Protein AF-A0A9D8UHP4-F1 (afdb_monomer_lite)

pLDDT: mean 78.7, std 11.27, range [44.28, 90.88]

Structure (mmCIF, N/CA/C/O backbone):
data_AF-A0A9D8UHP4-F1
#
_entry.id   AF-A0A9D8UHP4-F1
#
loop_
_atom_site.group_PDB
_atom_site.id
_atom_site.type_symbol
_atom_site.label_atom_id
_atom_site.label_alt_id
_atom_site.label_comp_id
_atom_site.label_asym_id
_atom_site.label_entity_id
_atom_site.label_seq_id
_atom_site.pdbx_PDB_ins_code
_atom_site.Cartn_x
_atom_site.Cartn_y
_atom_site.Cartn_z
_atom_site.occupancy
_atom_site.B_iso_or_equiv
_atom_site.auth_seq_id
_atom_site.auth_comp_id
_atom_site.auth_asym_id
_atom_site.auth_atom_id
_atom_site.pdbx_PDB_model_num
ATOM 1 N N . MET A 1 1 ? 17.610 -5.007 -5.331 1.00 60.28 1 MET A N 1
ATOM 2 C CA . MET A 1 1 ? 16.864 -4.163 -4.378 1.00 60.28 1 MET A CA 1
ATOM 3 C C . MET A 1 1 ? 16.629 -4.989 -3.133 1.00 60.28 1 MET A C 1
ATOM 5 O O . MET A 1 1 ? 16.144 -6.107 -3.264 1.00 60.28 1 MET A O 1
ATOM 9 N N . GLU A 1 2 ? 17.047 -4.480 -1.982 1.00 74.06 2 GLU A N 1
ATOM 10 C CA . GLU A 1 2 ? 16.855 -5.133 -0.686 1.00 74.06 2 GLU A CA 1
ATOM 11 C C . GLU A 1 2 ? 15.370 -5.115 -0.295 1.00 74.06 2 GLU A C 1
ATOM 13 O O . GLU A 1 2 ? 14.622 -4.221 -0.700 1.00 74.06 2 GLU A O 1
ATOM 18 N N . THR A 1 3 ? 14.921 -6.144 0.417 1.00 76.25 3 THR A N 1
ATOM 19 C CA . THR A 1 3 ? 13.517 -6.366 0.777 1.00 76.25 3 THR A CA 1
ATOM 20 C C . THR A 1 3 ? 13.379 -6.388 2.286 1.00 76.25 3 THR A C 1
ATOM 22 O O . THR A 1 3 ? 14.190 -6.998 2.980 1.00 76.25 3 THR A O 1
ATOM 25 N N . LEU A 1 4 ? 12.346 -5.721 2.790 1.00 80.56 4 LEU A N 1
ATOM 26 C CA . LEU A 1 4 ? 11.984 -5.734 4.201 1.00 80.56 4 LEU A CA 1
ATOM 27 C C . LEU A 1 4 ? 11.040 -6.898 4.483 1.00 80.56 4 LEU A C 1
ATOM 29 O O . LEU A 1 4 ? 10.301 -7.328 3.601 1.00 80.56 4 LEU A O 1
ATOM 33 N N . PHE A 1 5 ? 11.022 -7.368 5.726 1.00 82.56 5 PHE A N 1
ATOM 34 C CA . PHE A 1 5 ? 10.022 -8.320 6.213 1.00 82.56 5 PHE A CA 1
ATOM 35 C C . PHE A 1 5 ? 9.968 -9.616 5.389 1.00 82.56 5 PHE A C 1
ATOM 37 O O . PHE A 1 5 ? 8.924 -10.026 4.890 1.00 82.56 5 PHE A O 1
ATOM 44 N N . ASN A 1 6 ? 11.121 -10.257 5.204 1.00 78.12 6 ASN A N 1
ATOM 45 C CA . ASN A 1 6 ? 11.216 -11.570 4.558 1.00 78.12 6 ASN A CA 1
ATOM 46 C C . ASN A 1 6 ? 10.634 -12.689 5.436 1.00 78.12 6 ASN A C 1
ATOM 48 O O . ASN A 1 6 ? 10.334 -13.774 4.945 1.00 78.12 6 ASN A O 1
ATOM 52 N N . SER A 1 7 ? 10.456 -12.410 6.724 1.00 73.19 7 SER A N 1
ATOM 53 C CA . SER A 1 7 ? 9.858 -13.282 7.723 1.00 73.19 7 SER A CA 1
ATOM 54 C C . SER A 1 7 ? 9.170 -12.438 8.804 1.00 73.19 7 SER A C 1
ATOM 56 O O . SER A 1 7 ? 9.420 -11.235 8.922 1.00 73.19 7 SER A O 1
ATOM 58 N N . GLU A 1 8 ? 8.270 -13.053 9.572 1.00 74.44 8 GLU A N 1
ATOM 59 C CA . GLU A 1 8 ? 7.473 -12.371 10.603 1.00 74.44 8 GLU A CA 1
ATOM 60 C C . GLU A 1 8 ? 8.338 -11.724 11.698 1.00 74.44 8 GLU A C 1
ATOM 62 O O . GLU A 1 8 ? 8.045 -10.612 12.132 1.00 74.44 8 GLU A O 1
ATOM 67 N N . ASP A 1 9 ? 9.444 -12.361 12.087 1.00 79.62 9 ASP A N 1
ATOM 68 C CA . ASP A 1 9 ? 10.386 -11.874 13.105 1.00 79.62 9 ASP A CA 1
ATOM 69 C C . ASP A 1 9 ? 11.090 -10.563 12.715 1.00 79.62 9 ASP A C 1
ATOM 71 O O . ASP A 1 9 ? 11.555 -9.827 13.585 1.00 79.62 9 ASP A O 1
ATOM 75 N N . GLN A 1 10 ? 11.122 -10.227 11.422 1.00 81.38 10 GLN A N 1
ATOM 76 C CA . GLN A 1 10 ? 11.674 -8.960 10.939 1.00 81.38 10 GLN A CA 1
AT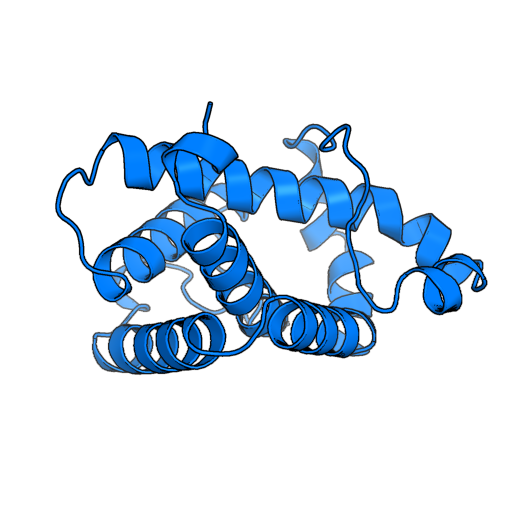OM 77 C C . GLN A 1 10 ? 10.702 -7.783 11.110 1.00 81.38 10 GLN A C 1
ATOM 79 O O . GLN A 1 10 ? 11.126 -6.627 11.023 1.00 81.38 10 GLN A O 1
ATOM 84 N N . ILE A 1 11 ? 9.414 -8.042 11.367 1.00 80.69 11 ILE A N 1
ATOM 85 C CA . ILE A 1 11 ? 8.435 -7.009 11.719 1.00 80.69 11 ILE A CA 1
ATOM 86 C C . ILE A 1 11 ? 8.495 -6.780 13.232 1.00 80.69 11 ILE A C 1
ATOM 88 O O . ILE A 1 11 ? 7.652 -7.246 14.002 1.00 80.69 11 ILE A O 1
ATOM 92 N N . THR A 1 12 ? 9.529 -6.064 13.667 1.00 84.31 12 THR A N 1
ATOM 93 C CA . THR A 1 12 ? 9.727 -5.743 15.083 1.00 84.31 12 THR A CA 1
ATOM 94 C C . THR A 1 12 ? 8.600 -4.864 15.629 1.00 84.31 12 THR A C 1
ATOM 96 O O . THR A 1 12 ? 7.879 -4.191 14.889 1.00 84.31 12 THR A O 1
ATOM 99 N N . GLU A 1 13 ? 8.456 -4.821 16.953 1.00 81.56 13 GLU A N 1
ATOM 100 C CA . GLU A 1 13 ? 7.479 -3.941 17.601 1.00 81.56 13 GLU A CA 1
ATOM 101 C C . GLU A 1 13 ? 7.715 -2.457 17.273 1.00 81.56 13 GLU A C 1
ATOM 103 O O . GLU A 1 13 ? 6.757 -1.708 17.088 1.00 81.56 13 GLU A O 1
ATOM 108 N N . GLU A 1 14 ? 8.975 -2.046 17.113 1.00 85.06 14 GLU A N 1
ATOM 109 C CA . GLU A 1 14 ? 9.350 -0.699 16.668 1.00 85.06 14 GLU A CA 1
ATOM 110 C C . GLU A 1 14 ? 8.807 -0.392 15.271 1.00 85.06 14 GLU A C 1
ATOM 112 O O . GLU A 1 14 ? 8.186 0.653 15.071 1.00 85.06 14 GLU A O 1
ATOM 117 N N . TRP A 1 15 ? 8.966 -1.326 14.325 1.00 83.62 15 TRP A N 1
ATOM 118 C CA . TRP A 1 15 ? 8.384 -1.201 12.989 1.00 83.62 15 TRP A CA 1
ATOM 119 C C . TRP A 1 15 ? 6.866 -1.095 13.051 1.00 83.62 15 TRP A C 1
ATOM 121 O O . TRP A 1 15 ? 6.287 -0.224 12.409 1.00 83.62 15 TRP A O 1
ATOM 131 N N . ILE A 1 16 ? 6.211 -1.939 13.846 1.00 81.00 16 ILE A N 1
ATOM 132 C CA . ILE A 1 16 ? 4.750 -1.917 13.980 1.00 81.00 16 ILE A CA 1
ATOM 133 C C . ILE A 1 16 ? 4.292 -0.576 14.549 1.00 81.00 16 ILE A C 1
ATOM 135 O O . ILE A 1 16 ? 3.341 0.007 14.035 1.00 81.00 16 ILE A O 1
ATOM 139 N N . ASN A 1 17 ? 4.964 -0.072 15.585 1.00 81.88 17 ASN A N 1
ATOM 140 C CA . ASN A 1 17 ? 4.641 1.216 16.189 1.00 81.88 17 ASN A CA 1
ATOM 141 C C . ASN A 1 17 ? 4.821 2.358 15.186 1.00 81.88 17 ASN A C 1
ATOM 143 O O . ASN A 1 17 ? 3.923 3.184 15.049 1.00 81.88 17 ASN A O 1
ATOM 147 N N . TYR A 1 18 ? 5.933 2.374 14.450 1.00 84.88 18 TYR A N 1
ATOM 148 C CA . TYR A 1 18 ? 6.183 3.370 13.412 1.00 84.88 18 TYR A CA 1
ATOM 149 C C . TYR A 1 18 ? 5.093 3.351 12.329 1.00 84.88 18 TYR A C 1
ATOM 151 O O . TYR A 1 18 ? 4.453 4.368 12.070 1.00 84.88 18 TYR A O 1
ATOM 159 N N . LEU A 1 19 ? 4.822 2.181 11.746 1.00 82.69 19 LEU A N 1
ATOM 160 C CA . LEU A 1 19 ? 3.856 2.023 10.654 1.00 82.69 19 LEU A CA 1
ATOM 161 C C . LEU A 1 19 ? 2.423 2.330 11.111 1.00 82.69 19 LEU A C 1
ATOM 163 O O . LEU A 1 19 ? 1.642 2.899 10.350 1.00 82.69 19 LEU A O 1
ATOM 167 N N . ALA A 1 20 ? 2.081 1.985 12.354 1.00 77.56 20 ALA A N 1
ATOM 168 C CA . ALA A 1 20 ? 0.785 2.301 12.939 1.00 77.56 20 ALA A CA 1
ATOM 169 C C . ALA A 1 20 ? 0.605 3.800 13.193 1.00 77.56 20 ALA A C 1
ATOM 171 O O . ALA A 1 20 ? -0.474 4.321 12.926 1.00 77.56 20 ALA A O 1
ATOM 172 N N . LEU A 1 21 ? 1.643 4.493 13.672 1.00 82.81 21 LEU A N 1
ATOM 173 C CA . LEU A 1 21 ? 1.610 5.945 13.858 1.00 82.81 21 LEU A CA 1
ATOM 174 C C . LEU A 1 21 ? 1.465 6.673 12.520 1.00 82.81 21 LEU A C 1
ATOM 176 O O . LEU A 1 21 ? 0.627 7.562 12.410 1.00 82.81 21 LEU A O 1
ATOM 180 N N . GLU A 1 22 ? 2.214 6.258 11.497 1.00 84.19 22 GLU A N 1
ATOM 181 C CA . GLU A 1 22 ? 2.086 6.797 10.136 1.00 84.19 22 GLU A CA 1
ATOM 182 C C . GLU A 1 22 ? 0.676 6.564 9.574 1.00 84.19 22 GLU A C 1
ATOM 184 O O . GLU A 1 22 ? 0.032 7.487 9.076 1.00 84.19 22 GLU A O 1
ATOM 189 N N . GLY A 1 23 ? 0.150 5.341 9.700 1.00 79.94 23 GLY A N 1
ATOM 190 C CA . GLY A 1 23 ? -1.193 5.005 9.229 1.00 79.94 23 GLY A CA 1
ATOM 191 C C . GLY A 1 23 ? -2.299 5.769 9.958 1.00 79.94 23 GLY A C 1
ATOM 192 O O . GLY A 1 23 ? -3.215 6.276 9.312 1.00 79.94 23 GLY A O 1
ATOM 193 N N . ALA A 1 24 ? -2.200 5.898 11.284 1.00 78.06 24 ALA A N 1
ATOM 194 C CA . ALA A 1 24 ? -3.140 6.671 12.093 1.00 78.06 24 ALA A CA 1
ATOM 195 C C . ALA A 1 24 ? -3.091 8.162 11.746 1.00 78.06 24 ALA A C 1
ATOM 197 O O . ALA A 1 24 ? -4.132 8.753 11.461 1.00 78.06 24 ALA A O 1
ATOM 198 N N . ALA A 1 25 ? -1.891 8.743 11.661 1.00 81.12 25 ALA A N 1
ATOM 199 C CA . ALA A 1 25 ? -1.714 10.136 11.268 1.00 81.12 25 ALA A CA 1
ATOM 200 C C . ALA A 1 25 ? -2.305 10.408 9.876 1.00 81.12 25 ALA A C 1
ATOM 202 O O . ALA A 1 25 ? -2.975 11.419 9.667 1.00 81.12 25 ALA A O 1
ATOM 203 N N . LEU A 1 26 ? -2.123 9.497 8.915 1.00 84.00 26 LEU A N 1
ATOM 204 C CA . LEU A 1 26 ? -2.743 9.621 7.594 1.00 84.00 26 LEU A CA 1
ATOM 205 C C . LEU A 1 26 ? -4.272 9.509 7.657 1.00 84.00 26 LEU A C 1
ATOM 207 O O . LEU A 1 26 ? -4.955 10.303 7.012 1.00 84.00 26 LEU A O 1
ATOM 211 N N . ALA A 1 27 ? -4.817 8.577 8.440 1.00 77.56 27 ALA A N 1
ATOM 212 C CA . ALA A 1 27 ? -6.262 8.374 8.569 1.00 77.56 27 ALA A CA 1
ATOM 213 C C . ALA A 1 27 ? -6.993 9.579 9.200 1.00 77.56 27 ALA A C 1
ATOM 215 O O . ALA A 1 27 ? -8.144 9.860 8.842 1.00 77.56 27 ALA A O 1
ATOM 216 N N . GLU A 1 28 ? -6.321 10.320 10.087 1.00 82.19 28 GLU A N 1
ATOM 217 C CA . GLU A 1 28 ? -6.828 11.557 10.701 1.00 82.19 28 GLU A CA 1
ATOM 218 C C . GLU A 1 28 ? -6.950 12.725 9.702 1.00 82.19 28 GLU A C 1
ATOM 220 O O . GLU A 1 28 ? -7.779 13.618 9.886 1.00 82.19 28 GLU A O 1
ATOM 225 N N . ASN A 1 29 ? -6.185 12.710 8.606 1.00 83.75 29 ASN A N 1
ATOM 226 C CA . ASN A 1 29 ? -6.235 13.737 7.561 1.00 83.75 29 ASN A CA 1
ATOM 227 C C . ASN A 1 29 ? -7.421 13.546 6.596 1.00 83.75 29 ASN A C 1
ATOM 229 O O . ASN A 1 29 ? -8.061 12.500 6.580 1.00 83.75 29 ASN A O 1
ATOM 233 N N . SER A 1 30 ? -7.737 14.542 5.757 1.00 85.19 30 SER A N 1
ATOM 234 C CA . SER A 1 30 ? -8.804 14.411 4.746 1.00 85.19 30 SER A CA 1
ATOM 235 C C . SER A 1 30 ? -8.495 13.319 3.710 1.00 85.19 30 SER A C 1
ATOM 237 O O . SER A 1 30 ? -7.334 13.022 3.434 1.00 85.19 30 SER A O 1
ATOM 239 N N . GLU A 1 31 ? -9.525 12.733 3.089 1.00 84.50 31 GLU A N 1
ATOM 240 C CA . GLU A 1 31 ? -9.324 11.725 2.030 1.00 84.50 31 GLU A CA 1
ATOM 241 C C . GLU A 1 31 ? -8.475 12.289 0.875 1.00 84.50 31 GLU A C 1
ATOM 243 O O . GLU A 1 31 ? -7.545 11.642 0.400 1.00 84.50 31 GLU A O 1
ATOM 248 N N . GLU A 1 32 ? -8.700 13.555 0.515 1.00 84.12 32 GLU A N 1
ATOM 249 C CA . GLU A 1 32 ? -7.908 14.280 -0.484 1.00 84.12 32 GLU A CA 1
ATOM 250 C C . GLU A 1 32 ? -6.416 14.365 -0.134 1.00 84.12 32 GLU A C 1
ATOM 252 O O . GLU A 1 32 ? -5.562 14.408 -1.026 1.00 84.12 32 GLU A O 1
ATOM 257 N N . TYR A 1 33 ? -6.080 14.447 1.156 1.00 86.25 33 TYR A N 1
ATOM 258 C CA . TYR A 1 33 ? -4.694 14.441 1.612 1.00 86.25 33 TYR A CA 1
ATOM 259 C C . TYR A 1 33 ? -4.063 13.062 1.415 1.00 86.25 33 TYR A C 1
ATOM 261 O O . TYR A 1 33 ? -2.971 12.977 0.851 1.00 86.25 33 TYR A O 1
ATOM 269 N N . ILE A 1 34 ? -4.764 11.995 1.811 1.00 87.25 34 ILE A N 1
ATOM 270 C CA . ILE A 1 34 ? -4.299 10.612 1.624 1.00 87.25 34 ILE A CA 1
ATOM 271 C C . ILE A 1 34 ? -4.091 10.327 0.132 1.00 87.25 34 ILE A C 1
ATOM 273 O O . ILE A 1 34 ? -3.074 9.757 -0.263 1.00 87.25 34 ILE A O 1
ATOM 277 N N . ASP A 1 35 ? -4.997 10.812 -0.716 1.00 83.56 35 ASP A N 1
ATOM 278 C CA . ASP A 1 35 ? -4.864 10.695 -2.164 1.00 83.56 35 ASP A CA 1
ATOM 279 C C . ASP A 1 35 ? -3.641 11.430 -2.698 1.00 83.56 35 ASP A C 1
ATOM 281 O O . ASP A 1 35 ? -2.883 10.863 -3.483 1.00 83.56 35 ASP A O 1
ATOM 285 N N . ARG A 1 36 ? -3.393 12.669 -2.261 1.00 83.12 36 ARG A N 1
ATOM 286 C CA . ARG A 1 36 ? -2.180 13.409 -2.645 1.00 83.12 36 ARG A CA 1
ATOM 287 C C . ARG A 1 36 ? -0.907 12.702 -2.191 1.00 83.12 36 ARG A C 1
ATOM 289 O O . ARG A 1 36 ? 0.055 12.667 -2.955 1.00 83.12 36 ARG A O 1
ATOM 296 N N . TYR A 1 37 ? -0.910 12.118 -0.995 1.00 88.25 37 TYR A N 1
ATOM 297 C CA . TYR A 1 37 ? 0.210 11.325 -0.497 1.00 88.25 37 TYR A CA 1
ATOM 298 C C . TYR A 1 37 ? 0.463 10.113 -1.397 1.00 88.25 37 TYR A C 1
ATOM 300 O O . TYR A 1 37 ? 1.573 9.952 -1.899 1.00 88.25 37 TYR A O 1
ATOM 308 N N . MET A 1 38 ? -0.565 9.303 -1.678 1.00 88.06 38 MET A N 1
ATOM 309 C CA . MET A 1 38 ? -0.433 8.159 -2.585 1.00 88.06 38 MET A CA 1
ATOM 310 C C . MET A 1 38 ? 0.060 8.595 -3.967 1.00 88.06 38 MET A C 1
ATOM 312 O O . MET A 1 38 ? 0.969 7.974 -4.504 1.00 88.06 38 MET A O 1
ATOM 316 N N . ASN A 1 39 ? -0.478 9.686 -4.519 1.00 82.44 39 ASN A N 1
ATOM 317 C CA . ASN A 1 39 ? -0.066 10.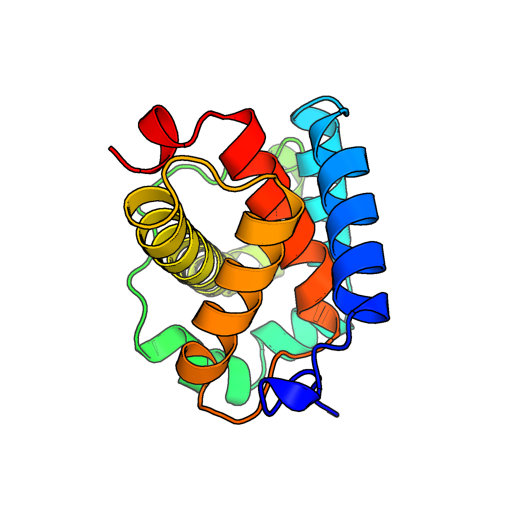205 -5.826 1.00 82.44 39 ASN A CA 1
ATOM 318 C C . ASN A 1 39 ? 1.408 10.614 -5.859 1.00 82.44 39 ASN A C 1
ATOM 320 O O . ASN A 1 39 ? 2.087 10.346 -6.846 1.00 82.44 39 ASN A O 1
ATOM 324 N N . ARG A 1 40 ? 1.927 11.204 -4.777 1.00 85.00 40 ARG A N 1
ATOM 325 C CA . ARG A 1 40 ? 3.358 11.506 -4.655 1.00 85.00 40 ARG A CA 1
ATOM 326 C C . ARG A 1 40 ? 4.207 10.236 -4.720 1.00 85.00 40 ARG A C 1
ATOM 328 O O . ARG A 1 40 ? 5.226 10.229 -5.402 1.00 85.00 40 ARG A O 1
ATOM 335 N N . GLU A 1 41 ? 3.788 9.165 -4.049 1.00 87.94 41 GLU A N 1
ATOM 336 C CA . GLU A 1 41 ? 4.519 7.891 -4.080 1.00 87.94 41 GLU A CA 1
ATOM 337 C C . GLU A 1 41 ? 4.490 7.231 -5.466 1.00 87.94 41 GLU A C 1
ATOM 339 O O . GLU A 1 41 ? 5.444 6.559 -5.844 1.00 87.94 41 GLU A O 1
ATOM 344 N N . LEU A 1 42 ? 3.453 7.475 -6.273 1.00 84.81 42 LEU A N 1
ATOM 345 C CA . LEU A 1 42 ? 3.396 6.987 -7.659 1.00 84.81 42 LEU A CA 1
ATOM 346 C C . LEU A 1 42 ? 4.377 7.703 -8.598 1.00 84.81 42 LEU A C 1
ATOM 348 O O . LEU A 1 42 ? 4.761 7.134 -9.620 1.00 84.81 42 LEU A O 1
ATOM 352 N N . GLU A 1 43 ? 4.807 8.911 -8.237 1.00 83.31 43 GLU A N 1
ATOM 353 C CA . GLU A 1 43 ? 5.854 9.665 -8.935 1.00 83.31 43 GLU A CA 1
ATOM 354 C C . GLU A 1 43 ? 7.264 9.344 -8.412 1.00 83.31 43 GLU A C 1
ATOM 356 O O . GLU A 1 43 ? 8.258 9.811 -8.971 1.00 83.31 43 GLU A O 1
ATOM 361 N N . ASN A 1 44 ? 7.386 8.531 -7.358 1.00 86.12 44 ASN A N 1
ATOM 362 C CA . ASN A 1 44 ? 8.678 8.111 -6.834 1.00 86.12 44 ASN A CA 1
ATOM 363 C C . ASN A 1 44 ? 9.397 7.218 -7.869 1.00 86.12 44 ASN A C 1
ATOM 365 O O . ASN A 1 44 ? 8.886 6.141 -8.196 1.00 86.12 44 ASN A O 1
ATOM 369 N N . PRO A 1 45 ? 10.599 7.594 -8.356 1.00 86.19 45 PRO A N 1
ATOM 370 C CA . PRO A 1 45 ? 11.331 6.803 -9.345 1.00 86.19 45 PRO A CA 1
ATOM 371 C C . PRO A 1 45 ? 11.573 5.359 -8.900 1.00 86.19 45 PRO A C 1
ATOM 373 O O . PRO A 1 45 ? 11.438 4.442 -9.699 1.00 86.19 45 PRO A O 1
ATOM 376 N N . LEU A 1 46 ? 11.829 5.134 -7.609 1.00 88.88 46 LEU A N 1
ATOM 377 C CA . LEU A 1 46 ? 12.039 3.789 -7.074 1.00 88.88 46 LEU A CA 1
ATOM 378 C C . LEU A 1 46 ? 10.749 2.956 -7.086 1.00 88.88 46 LEU A C 1
ATOM 380 O O . LEU A 1 46 ? 10.795 1.736 -7.249 1.00 88.88 46 LEU A O 1
ATOM 384 N N . PHE A 1 47 ? 9.591 3.600 -6.907 1.00 88.94 47 PHE A N 1
ATOM 385 C CA . PHE A 1 47 ? 8.293 2.929 -6.961 1.00 88.94 47 PHE A CA 1
ATOM 386 C C . PHE A 1 47 ? 7.974 2.540 -8.403 1.00 88.94 47 PHE A C 1
ATOM 388 O O . PHE A 1 47 ? 7.534 1.421 -8.675 1.00 88.94 47 PHE A O 1
ATOM 395 N N . ILE A 1 48 ? 8.258 3.452 -9.333 1.00 86.62 48 ILE A N 1
ATOM 396 C CA . ILE A 1 48 ? 8.151 3.228 -10.773 1.00 86.62 48 ILE A CA 1
ATOM 397 C C . ILE A 1 48 ? 9.048 2.060 -11.198 1.00 86.62 48 ILE A C 1
ATOM 399 O O . ILE A 1 48 ? 8.553 1.115 -11.814 1.00 86.62 48 ILE A O 1
ATOM 403 N N . ASP A 1 49 ? 10.324 2.076 -10.812 1.00 88.19 49 ASP A N 1
ATOM 404 C CA . ASP A 1 49 ? 11.283 1.011 -11.118 1.00 88.19 49 ASP A CA 1
ATOM 405 C C . ASP A 1 49 ? 10.815 -0.334 -10.550 1.00 88.19 49 ASP A C 1
ATOM 407 O O . ASP A 1 49 ? 10.890 -1.372 -11.218 1.00 88.19 49 ASP A O 1
ATOM 411 N N . PHE A 1 50 ? 10.255 -0.335 -9.335 1.00 87.88 50 PHE A N 1
ATOM 412 C CA . PHE A 1 50 ? 9.643 -1.532 -8.774 1.00 87.88 50 PHE A CA 1
ATOM 413 C C . PHE A 1 50 ? 8.480 -2.031 -9.638 1.00 87.88 50 PHE A C 1
ATOM 415 O O . PHE A 1 50 ? 8.476 -3.210 -10.007 1.00 87.88 50 PHE A O 1
ATOM 422 N N . LEU A 1 51 ? 7.522 -1.168 -9.996 1.00 86.88 51 LEU A N 1
ATOM 423 C CA . LEU A 1 51 ? 6.389 -1.538 -10.849 1.00 86.88 51 LEU A CA 1
ATOM 424 C C . LEU A 1 51 ? 6.832 -2.045 -12.226 1.00 86.88 51 LEU A C 1
ATOM 426 O O . LEU A 1 51 ? 6.115 -2.823 -12.852 1.00 86.88 51 LEU A O 1
ATOM 430 N N . GLU A 1 52 ? 7.990 -1.636 -12.727 1.00 87.19 52 GLU A N 1
ATOM 431 C CA . GLU A 1 52 ? 8.527 -2.100 -14.010 1.00 87.19 52 GLU A CA 1
ATOM 432 C C . GLU A 1 52 ? 9.365 -3.380 -13.888 1.00 87.19 52 GLU A C 1
ATOM 434 O O . GLU A 1 52 ? 9.525 -4.098 -14.874 1.00 87.19 52 GLU A O 1
ATOM 439 N N . SER A 1 53 ? 9.801 -3.735 -12.678 1.00 85.69 53 SER A N 1
ATOM 440 C CA . SER A 1 53 ? 10.617 -4.926 -12.425 1.00 85.69 53 SER A CA 1
ATOM 441 C C . SER A 1 53 ? 9.894 -6.256 -12.691 1.00 85.69 53 SER A C 1
ATOM 443 O O . SER A 1 53 ? 8.686 -6.396 -12.483 1.00 85.69 53 SER A O 1
ATOM 445 N N . GLU A 1 54 ? 10.660 -7.299 -13.033 1.00 83.81 54 GLU A N 1
ATOM 446 C CA . GLU A 1 54 ? 10.147 -8.677 -13.099 1.00 83.81 54 GLU A CA 1
ATOM 447 C C . GLU A 1 54 ? 9.565 -9.158 -11.764 1.00 83.81 54 GLU A C 1
ATOM 449 O O . GLU A 1 54 ? 8.645 -9.979 -11.744 1.00 83.81 54 GLU A O 1
ATOM 454 N N . LYS A 1 55 ? 10.083 -8.646 -10.636 1.00 77.94 55 LYS A N 1
ATOM 455 C CA . LYS A 1 55 ? 9.584 -8.997 -9.303 1.00 77.94 55 LYS A CA 1
ATOM 456 C C . LYS A 1 55 ? 8.127 -8.564 -9.146 1.00 77.94 55 LYS A C 1
ATOM 458 O O . LYS A 1 55 ? 7.309 -9.372 -8.708 1.00 77.94 55 LYS A O 1
ATOM 463 N N . SER A 1 56 ? 7.787 -7.334 -9.541 1.00 82.56 56 SER A N 1
ATOM 464 C CA . SER A 1 56 ? 6.392 -6.880 -9.502 1.00 82.56 56 SER A CA 1
ATOM 465 C C . SER A 1 56 ? 5.513 -7.663 -10.475 1.00 82.56 56 SER A C 1
ATOM 467 O O . SER A 1 56 ? 4.392 -8.008 -10.122 1.00 82.56 56 SER A O 1
ATOM 469 N N . ALA A 1 57 ? 6.020 -8.015 -11.662 1.00 81.69 57 ALA A N 1
ATOM 470 C CA . ALA A 1 57 ? 5.267 -8.803 -12.635 1.00 81.69 57 ALA A CA 1
ATOM 471 C C . ALA A 1 57 ? 4.892 -10.190 -12.087 1.00 81.69 57 ALA A C 1
ATOM 473 O O . ALA A 1 57 ? 3.736 -10.590 -12.191 1.00 81.69 57 ALA A O 1
ATOM 474 N N . LYS A 1 58 ? 5.840 -10.892 -11.449 1.00 79.56 58 LYS A N 1
ATOM 475 C CA . LYS A 1 58 ? 5.593 -12.192 -10.798 1.00 79.56 58 LYS A CA 1
ATOM 476 C C . LYS A 1 58 ? 4.596 -12.076 -9.646 1.00 79.56 58 LYS A C 1
ATOM 478 O O . LYS A 1 58 ? 3.701 -12.904 -9.533 1.00 79.56 58 LYS A O 1
ATOM 483 N N . PHE A 1 59 ? 4.728 -11.037 -8.825 1.00 76.88 59 PHE A N 1
ATOM 484 C CA . PHE A 1 59 ? 3.818 -10.763 -7.712 1.00 76.88 59 PHE A CA 1
ATOM 485 C C . PHE A 1 59 ? 2.384 -10.480 -8.189 1.00 76.88 59 PHE A C 1
ATOM 487 O O . PHE A 1 59 ? 1.434 -11.109 -7.730 1.00 76.88 59 PHE A O 1
ATOM 494 N N . LEU A 1 60 ? 2.224 -9.566 -9.146 1.00 81.06 60 LEU A N 1
ATOM 495 C CA . LEU A 1 60 ? 0.920 -9.121 -9.638 1.00 81.06 60 LEU A CA 1
ATOM 496 C C . LEU A 1 60 ? 0.250 -10.137 -10.576 1.00 81.06 60 LEU A C 1
ATOM 498 O O . LEU A 1 60 ? -0.930 -9.986 -10.884 1.00 81.06 60 LEU A O 1
ATOM 502 N N . ALA A 1 61 ? 0.962 -11.166 -11.045 1.00 80.19 61 ALA A N 1
ATOM 503 C CA . ALA A 1 61 ? 0.408 -12.175 -11.951 1.00 80.19 61 ALA A CA 1
ATOM 504 C C . ALA A 1 61 ? -0.817 -12.900 -11.365 1.00 80.19 61 ALA A C 1
ATOM 506 O O . ALA A 1 61 ? -1.741 -13.215 -12.109 1.00 80.19 61 ALA A O 1
ATOM 507 N N . ASN A 1 62 ? -0.848 -13.097 -10.044 1.00 74.44 62 ASN A N 1
ATOM 508 C CA . ASN A 1 62 ? -1.908 -13.830 -9.343 1.00 74.44 62 ASN A CA 1
ATOM 509 C C . ASN A 1 62 ? -3.106 -12.956 -8.933 1.00 74.44 62 ASN A C 1
ATOM 511 O O . ASN A 1 62 ? -4.024 -13.447 -8.277 1.00 74.44 62 ASN A O 1
ATOM 515 N N . PHE A 1 63 ? -3.087 -11.667 -9.281 1.00 74.50 63 PHE A N 1
ATOM 516 C CA . PHE A 1 63 ? -4.123 -10.712 -8.908 1.00 74.50 63 PHE A CA 1
ATOM 517 C C . PHE A 1 63 ? -4.918 -10.255 -10.122 1.00 74.50 63 PHE A C 1
ATOM 519 O O . PHE A 1 63 ? -4.360 -9.839 -11.146 1.00 74.50 63 PHE A O 1
ATOM 526 N N . GLU A 1 64 ? -6.237 -10.317 -9.971 1.00 75.25 64 GLU A N 1
ATOM 527 C CA . GLU A 1 64 ? -7.175 -9.670 -10.876 1.00 75.25 64 GLU A CA 1
ATOM 528 C C . GLU A 1 64 ? -7.124 -8.150 -10.679 1.00 75.25 64 GLU A C 1
ATOM 530 O O . GLU A 1 64 ? -6.747 -7.647 -9.618 1.00 75.25 64 GLU A O 1
ATOM 535 N N . GLU A 1 65 ? -7.441 -7.411 -11.738 1.00 71.69 65 GLU A N 1
ATOM 536 C CA . GLU A 1 65 ? -7.530 -5.955 -11.681 1.00 71.69 65 GLU A CA 1
ATOM 537 C C . GLU A 1 65 ? -8.837 -5.528 -11.014 1.00 71.69 65 GLU A C 1
ATOM 539 O O . GLU A 1 65 ? -9.909 -5.977 -11.410 1.00 71.69 65 GLU A O 1
ATOM 544 N N . GLU A 1 66 ? -8.763 -4.601 -10.058 1.00 65.69 66 GLU A N 1
ATOM 545 C CA . GLU A 1 66 ? -9.947 -3.940 -9.514 1.00 65.69 66 GLU A CA 1
ATOM 546 C C . GLU A 1 66 ? -10.668 -3.196 -10.645 1.00 65.69 66 GLU A C 1
ATOM 548 O O . GLU A 1 66 ? -10.130 -2.266 -11.260 1.00 65.69 66 GLU A O 1
ATOM 553 N N . THR A 1 67 ? -11.904 -3.610 -10.916 1.00 55.78 67 THR A N 1
ATOM 554 C CA . THR A 1 67 ? -12.810 -2.930 -11.837 1.00 55.78 67 THR A CA 1
ATOM 555 C C . THR A 1 67 ? -13.457 -1.763 -11.100 1.00 55.78 67 THR A C 1
ATOM 557 O O . THR A 1 67 ? -14.567 -1.865 -10.587 1.00 55.78 67 THR A O 1
ATOM 560 N N . GLY A 1 68 ? -12.725 -0.659 -10.985 1.00 57.72 68 GLY A N 1
ATOM 561 C CA . GLY A 1 68 ? -13.199 0.555 -10.330 1.00 57.72 68 GLY A CA 1
ATOM 562 C C . GLY A 1 68 ? -12.466 1.792 -10.829 1.00 57.72 68 GLY A C 1
ATOM 563 O O . GLY A 1 68 ? -11.339 1.709 -11.339 1.00 57.72 68 GLY A O 1
ATOM 564 N N . GLU A 1 69 ? -13.110 2.951 -10.693 1.00 54.03 69 GLU A N 1
ATOM 565 C CA . GLU A 1 69 ? -12.427 4.221 -10.906 1.00 54.03 69 GLU A CA 1
ATOM 566 C C . GLU A 1 69 ? -11.326 4.373 -9.859 1.00 54.03 69 GLU A C 1
ATOM 568 O O . GLU A 1 69 ? -11.512 4.207 -8.651 1.00 54.03 69 GLU A O 1
ATOM 573 N N . LEU A 1 70 ? -10.124 4.653 -10.348 1.00 53.66 70 LEU A N 1
ATOM 574 C CA . LEU A 1 70 ? -9.028 5.035 -9.489 1.00 53.66 70 LEU A CA 1
ATOM 575 C C . LEU A 1 70 ? -9.302 6.471 -9.035 1.00 53.66 70 LEU A C 1
ATOM 577 O O . LEU A 1 70 ? -8.877 7.413 -9.697 1.00 53.66 70 LEU A O 1
ATOM 581 N N . ASN A 1 71 ? -10.027 6.617 -7.922 1.00 52.06 71 ASN A N 1
ATOM 582 C CA . ASN A 1 71 ? -10.232 7.901 -7.255 1.00 52.06 71 ASN A CA 1
ATOM 583 C C . ASN A 1 71 ? -8.892 8.384 -6.700 1.00 52.06 71 ASN A C 1
ATOM 585 O O . ASN A 1 71 ? -8.532 8.092 -5.557 1.00 52.06 71 ASN A O 1
ATOM 589 N N . PHE A 1 72 ? -8.133 9.058 -7.557 1.00 55.38 72 PHE A N 1
ATOM 590 C CA . PHE A 1 72 ? -6.995 9.870 -7.180 1.00 55.38 72 PHE A CA 1
ATOM 591 C C . PHE A 1 72 ? -7.405 11.328 -7.379 1.00 55.38 72 PHE A C 1
ATOM 593 O O . PHE A 1 72 ? -7.743 11.724 -8.489 1.00 55.38 72 PHE A O 1
ATOM 600 N N . SER A 1 73 ? -7.323 12.151 -6.334 1.00 50.72 73 SER A N 1
ATOM 601 C CA . SER A 1 73 ? -7.598 13.598 -6.421 1.00 50.72 73 SER A CA 1
ATOM 602 C C . SER A 1 73 ? -6.686 14.349 -7.409 1.00 50.72 73 SER A C 1
ATOM 604 O O . SER A 1 73 ? -6.994 15.460 -7.823 1.00 50.72 73 SER A O 1
ATOM 606 N N . PHE A 1 74 ? -5.575 13.729 -7.822 1.00 44.44 74 PHE A N 1
ATOM 607 C CA . PHE A 1 74 ? -4.630 14.221 -8.832 1.00 44.44 74 PHE A CA 1
ATOM 608 C C . PHE A 1 74 ? -4.783 13.517 -10.203 1.00 44.44 74 PHE A C 1
ATOM 610 O O . PHE A 1 74 ? -3.996 13.769 -11.120 1.00 44.44 74 PHE A O 1
ATOM 617 N N . ALA A 1 75 ? -5.770 12.615 -10.352 1.00 50.16 75 ALA A N 1
ATOM 618 C CA . ALA A 1 75 ? -6.001 11.797 -11.552 1.00 50.16 75 ALA A CA 1
ATOM 619 C C . ALA A 1 75 ? -6.220 12.632 -12.810 1.00 50.16 75 ALA A C 1
ATOM 621 O O . ALA A 1 75 ? -5.775 12.223 -13.881 1.00 50.16 75 ALA A O 1
ATOM 622 N N . GLU A 1 76 ? -6.862 13.796 -12.704 1.00 47.31 76 GLU A N 1
ATOM 623 C CA . GLU A 1 76 ? -7.141 14.621 -13.882 1.00 47.31 76 GLU A CA 1
ATOM 624 C C . GLU A 1 76 ? -5.849 15.063 -14.592 1.00 47.31 76 GLU A C 1
ATOM 626 O O . GLU A 1 76 ? -5.827 15.174 -15.816 1.00 47.31 76 GLU A O 1
ATOM 631 N N . THR A 1 77 ? -4.733 15.182 -13.862 1.00 44.28 77 THR A N 1
ATOM 632 C CA . THR A 1 77 ? -3.423 15.560 -14.416 1.00 44.28 77 THR A CA 1
ATOM 633 C C . THR A 1 77 ? -2.553 14.349 -14.788 1.00 44.28 77 THR A C 1
ATOM 635 O O . THR A 1 77 ? -1.806 14.401 -15.768 1.00 44.28 77 THR A O 1
ATOM 638 N N . LEU A 1 78 ? -2.654 13.229 -14.057 1.00 49.69 78 LEU A N 1
ATOM 639 C CA . LEU A 1 78 ? -1.853 12.012 -14.302 1.00 49.69 78 LEU A CA 1
ATOM 640 C C . LEU A 1 78 ? -2.365 11.157 -15.473 1.00 49.69 78 LEU A C 1
ATOM 642 O O . LEU A 1 78 ? -1.569 10.491 -16.141 1.00 49.69 78 LEU A O 1
ATOM 646 N N . LEU A 1 79 ? -3.662 11.232 -15.799 1.00 50.81 79 LEU A N 1
ATOM 647 C CA . LEU A 1 79 ? -4.269 10.562 -16.964 1.00 50.81 79 LEU A CA 1
ATOM 648 C C . LEU A 1 79 ? -3.728 11.057 -18.326 1.00 50.81 79 LEU A C 1
ATOM 650 O O . LEU A 1 79 ? -4.014 10.456 -19.375 1.00 50.81 79 LEU A O 1
ATOM 654 N N . ILE A 1 80 ? -2.922 12.124 -18.317 1.00 51.28 80 ILE A N 1
ATOM 655 C CA . ILE A 1 80 ? -2.404 12.797 -19.511 1.00 51.28 80 ILE A CA 1
ATOM 656 C C . ILE A 1 80 ? -1.033 12.240 -19.938 1.00 51.28 80 ILE A C 1
ATOM 658 O O . ILE A 1 80 ? -0.693 12.321 -21.119 1.00 51.28 80 ILE A O 1
ATOM 662 N N . THR A 1 81 ? -0.254 11.592 -19.056 1.00 59.16 81 THR A N 1
ATOM 663 C CA . THR A 1 81 ? 1.058 11.057 -19.467 1.00 59.16 81 THR A CA 1
ATOM 664 C C . THR A 1 81 ? 0.961 9.604 -19.970 1.00 59.16 81 THR A C 1
ATOM 666 O O . THR A 1 81 ? 0.474 8.719 -19.260 1.00 59.16 81 THR A O 1
ATOM 669 N N . PRO A 1 82 ? 1.464 9.289 -21.183 1.00 62.69 82 PRO A N 1
ATOM 670 C CA . PRO A 1 82 ? 1.466 7.919 -21.715 1.00 62.69 82 PRO A CA 1
ATOM 671 C C . PRO A 1 82 ? 2.165 6.905 -20.799 1.00 62.69 82 PRO A C 1
ATOM 673 O O . PRO A 1 82 ? 1.774 5.740 -20.743 1.00 62.69 82 PRO A O 1
ATOM 676 N N . ARG A 1 83 ? 3.170 7.361 -20.039 1.00 64.44 83 ARG A N 1
ATOM 677 C CA . ARG A 1 83 ? 3.903 6.549 -19.060 1.00 64.44 83 ARG A CA 1
ATOM 678 C C . ARG A 1 83 ? 3.005 6.018 -17.944 1.00 64.44 83 ARG A C 1
ATOM 680 O O . ARG A 1 83 ? 3.159 4.868 -17.545 1.00 64.44 83 ARG A O 1
ATOM 687 N N . PHE A 1 84 ? 2.051 6.814 -17.466 1.00 68.44 84 PHE A N 1
ATOM 688 C CA . PHE A 1 84 ? 1.162 6.395 -16.385 1.00 68.44 84 PHE A CA 1
ATOM 689 C C . PHE A 1 84 ? 0.105 5.389 -16.863 1.00 68.44 84 PHE A C 1
ATOM 691 O O . PHE A 1 84 ? -0.201 4.426 -16.160 1.00 68.44 84 PHE A O 1
ATOM 698 N N . ARG A 1 85 ? -0.384 5.531 -18.106 1.00 70.75 85 ARG A N 1
ATOM 699 C CA . ARG A 1 85 ? -1.361 4.593 -18.700 1.00 70.75 85 ARG A CA 1
ATOM 700 C C . ARG A 1 85 ? -0.859 3.152 -18.746 1.00 70.75 85 ARG A C 1
ATOM 702 O O . ARG A 1 85 ? -1.631 2.241 -18.472 1.00 70.75 85 ARG A O 1
ATOM 709 N N . ILE A 1 86 ? 0.425 2.944 -19.040 1.00 77.69 86 ILE A N 1
ATOM 710 C CA . ILE A 1 86 ? 1.036 1.602 -19.097 1.00 77.69 86 ILE A CA 1
ATOM 711 C C . ILE A 1 86 ? 1.099 0.954 -17.703 1.00 77.69 86 ILE A C 1
ATOM 713 O O . ILE A 1 86 ? 1.038 -0.268 -17.575 1.00 77.69 86 ILE A O 1
ATOM 717 N N . ARG A 1 87 ? 1.200 1.764 -16.644 1.00 81.62 87 ARG A N 1
ATOM 718 C CA . ARG A 1 87 ? 1.344 1.298 -15.256 1.00 81.62 87 ARG A CA 1
ATOM 719 C C . ARG A 1 87 ? 0.008 1.136 -14.539 1.00 81.62 87 ARG A C 1
ATOM 721 O O . ARG A 1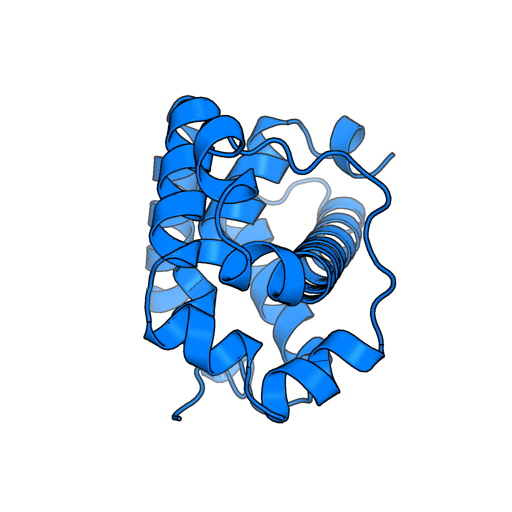 87 ? -0.053 0.420 -13.542 1.00 81.62 87 ARG A O 1
ATOM 728 N N . LEU A 1 88 ? -1.058 1.737 -15.068 1.00 79.69 88 LEU A N 1
ATOM 729 C CA . LEU A 1 88 ? -2.407 1.683 -14.508 1.00 79.69 88 LEU A CA 1
ATOM 730 C C . LEU A 1 88 ? -2.889 0.253 -14.197 1.00 79.69 88 LEU A C 1
ATOM 732 O O . LEU A 1 88 ? -3.374 0.041 -13.086 1.00 79.69 88 LEU A O 1
ATOM 736 N N . PRO A 1 89 ? -2.704 -0.747 -15.087 1.00 82.62 89 PRO A N 1
ATOM 737 C CA . PRO A 1 89 ? -3.098 -2.125 -14.794 1.00 82.62 89 PRO A CA 1
ATOM 738 C C . PRO A 1 89 ? -2.336 -2.701 -13.595 1.00 82.62 89 PRO A C 1
ATOM 740 O O . PRO A 1 89 ? -2.924 -3.288 -12.691 1.00 82.62 89 PRO A O 1
ATOM 743 N N . LYS A 1 90 ? -1.019 -2.466 -13.522 1.00 85.62 90 LYS A N 1
ATOM 744 C CA . LYS A 1 90 ? -0.181 -2.943 -12.410 1.00 85.62 90 LYS A CA 1
ATOM 745 C C . LYS A 1 90 ? -0.577 -2.297 -11.084 1.00 85.62 90 LYS A C 1
ATOM 747 O O . LYS A 1 90 ? -0.639 -2.976 -10.062 1.00 85.62 90 LYS A O 1
ATOM 752 N N . LEU A 1 91 ? -0.893 -1.005 -11.110 1.00 85.94 91 LEU A N 1
ATOM 753 C CA . LEU A 1 91 ? -1.363 -0.277 -9.939 1.00 85.94 91 LEU A CA 1
ATOM 754 C C . LEU A 1 91 ? -2.729 -0.785 -9.457 1.00 85.94 91 LEU A C 1
ATOM 756 O O . LEU A 1 91 ? -2.913 -0.981 -8.257 1.00 85.94 91 LEU A O 1
ATOM 760 N N . ARG A 1 92 ? -3.666 -1.055 -10.376 1.00 85.56 92 ARG A N 1
ATOM 761 C CA . ARG A 1 92 ? -4.956 -1.679 -10.040 1.00 85.56 92 ARG A CA 1
ATOM 762 C C . ARG A 1 92 ? -4.761 -3.036 -9.385 1.00 85.56 92 ARG A C 1
ATOM 764 O O . ARG A 1 92 ? -5.351 -3.285 -8.339 1.00 85.56 92 ARG A O 1
ATOM 771 N N . LYS A 1 93 ? -3.892 -3.885 -9.937 1.00 87.19 93 LYS A N 1
ATOM 772 C CA . LYS A 1 93 ? -3.567 -5.188 -9.337 1.00 87.19 93 LYS A CA 1
ATOM 773 C C . LYS A 1 93 ? -2.939 -5.052 -7.950 1.00 87.19 93 LYS A C 1
ATOM 775 O O . LYS A 1 93 ? -3.323 -5.784 -7.046 1.00 87.19 93 LYS A O 1
ATOM 780 N N . LEU A 1 94 ? -2.027 -4.093 -7.752 1.00 88.44 94 LEU A N 1
ATOM 781 C CA . LEU A 1 94 ? -1.416 -3.835 -6.443 1.00 88.44 94 LEU A CA 1
ATOM 782 C C . LEU A 1 94 ? -2.476 -3.430 -5.410 1.00 88.44 94 LEU A C 1
ATOM 784 O O . LEU A 1 94 ? -2.524 -4.00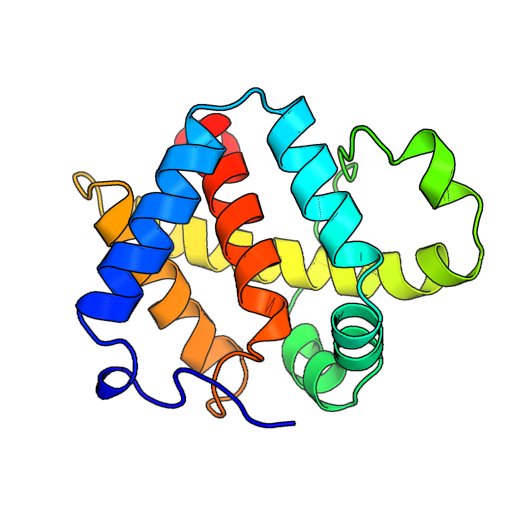6 -4.326 1.00 88.44 94 LEU A O 1
ATOM 788 N N . LYS A 1 95 ? -3.353 -2.482 -5.757 1.00 88.31 95 LYS A N 1
ATOM 789 C CA . LYS A 1 95 ? -4.475 -2.083 -4.896 1.00 88.31 95 LYS A CA 1
ATOM 790 C C . LYS A 1 95 ? -5.400 -3.262 -4.603 1.00 88.31 95 LYS A C 1
ATOM 792 O O . LYS A 1 95 ? -5.742 -3.483 -3.451 1.00 88.31 95 LYS A O 1
ATOM 797 N N . SER A 1 96 ? -5.716 -4.072 -5.610 1.00 87.69 96 SER A N 1
ATOM 798 C CA . SER A 1 96 ? -6.543 -5.278 -5.451 1.00 87.69 96 SER A CA 1
ATOM 799 C C . SER A 1 96 ? -5.925 -6.262 -4.464 1.00 87.69 96 SER A C 1
ATOM 801 O O . SER A 1 96 ? -6.623 -6.782 -3.599 1.00 87.69 96 SER A O 1
ATOM 803 N N . ALA A 1 97 ? -4.610 -6.481 -4.550 1.00 87.81 97 ALA A N 1
ATOM 804 C CA . ALA A 1 97 ? -3.884 -7.345 -3.628 1.00 87.81 97 ALA A CA 1
ATOM 805 C C . ALA A 1 97 ? -3.961 -6.825 -2.187 1.00 87.81 97 ALA A C 1
ATOM 807 O O . ALA A 1 97 ? -4.321 -7.576 -1.283 1.00 87.81 97 ALA A O 1
ATOM 808 N N . ILE A 1 98 ? -3.687 -5.532 -1.980 1.00 90.06 98 ILE A N 1
ATOM 809 C CA . ILE A 1 98 ? -3.746 -4.907 -0.652 1.00 90.06 98 ILE A CA 1
ATOM 810 C C . ILE A 1 98 ? -5.174 -4.936 -0.101 1.00 90.06 98 ILE A C 1
ATOM 812 O O . ILE A 1 98 ? -5.367 -5.339 1.041 1.00 90.06 98 ILE A O 1
ATOM 816 N N . LYS A 1 99 ? -6.174 -4.565 -0.908 1.00 90.31 99 LYS A N 1
ATOM 817 C CA . LYS A 1 99 ? -7.589 -4.560 -0.517 1.00 90.31 99 LYS A CA 1
ATOM 818 C C . LYS A 1 99 ? -8.077 -5.959 -0.159 1.00 90.31 99 LYS A C 1
ATOM 820 O O . LYS A 1 99 ? -8.757 -6.115 0.846 1.00 90.31 99 LYS A O 1
ATOM 825 N N . LYS A 1 100 ? -7.706 -6.978 -0.941 1.00 88.88 100 LYS A N 1
ATOM 826 C CA . LYS A 1 100 ? -8.052 -8.373 -0.650 1.00 88.88 100 LYS A CA 1
ATOM 827 C C . LYS A 1 100 ? -7.508 -8.797 0.712 1.00 88.88 100 LYS A C 1
ATOM 829 O O . LYS A 1 100 ? -8.285 -9.223 1.556 1.00 88.88 100 LYS A O 1
ATOM 834 N N . VAL A 1 101 ? -6.209 -8.596 0.951 1.00 90.00 101 VAL A N 1
ATOM 835 C CA . VAL A 1 101 ? -5.585 -8.928 2.242 1.00 90.00 101 VAL A CA 1
ATOM 836 C C . VAL A 1 101 ? -6.203 -8.116 3.382 1.00 90.00 101 VAL A C 1
ATOM 838 O O . VAL A 1 101 ? -6.489 -8.670 4.436 1.00 90.00 101 VAL A O 1
ATOM 841 N N . PHE A 1 102 ? -6.463 -6.825 3.172 1.00 90.56 102 PHE A N 1
ATOM 842 C CA . PHE A 1 102 ? -7.171 -5.982 4.134 1.00 90.56 102 PHE A CA 1
ATOM 843 C C . PHE A 1 102 ? -8.535 -6.564 4.506 1.00 90.56 102 PHE A C 1
ATOM 845 O O . PHE A 1 102 ? -8.821 -6.726 5.688 1.00 90.56 102 PHE A O 1
ATOM 852 N N . CYS A 1 103 ? -9.344 -6.937 3.516 1.00 89.56 103 CYS A N 1
ATOM 853 C CA . CYS A 1 103 ? -10.659 -7.514 3.754 1.00 89.56 103 CYS A CA 1
ATOM 854 C C . CYS A 1 103 ? -10.594 -8.879 4.440 1.00 89.56 103 CYS A C 1
ATOM 856 O O . CYS A 1 103 ? -11.411 -9.150 5.317 1.00 89.56 103 CYS A O 1
ATOM 858 N N . ASP A 1 104 ? -9.615 -9.714 4.091 1.00 89.31 104 ASP A N 1
ATOM 859 C CA . ASP A 1 104 ? -9.383 -10.991 4.769 1.00 89.31 104 ASP A CA 1
ATOM 860 C C . ASP A 1 104 ? -9.005 -10.769 6.247 1.00 89.31 104 ASP A C 1
ATOM 862 O O . ASP A 1 104 ? -9.482 -11.486 7.122 1.00 89.31 104 ASP A O 1
ATOM 866 N N . VAL A 1 105 ? -8.210 -9.734 6.544 1.00 88.56 105 VAL A N 1
ATOM 867 C CA . VAL A 1 105 ? -7.794 -9.375 7.909 1.00 88.56 105 VAL A CA 1
ATOM 868 C C . VAL A 1 105 ? -8.954 -8.830 8.740 1.00 88.56 105 VAL A C 1
ATOM 870 O O . VAL A 1 105 ? -9.204 -9.342 9.829 1.00 88.56 105 VAL A O 1
ATOM 873 N N . VAL A 1 106 ? -9.682 -7.820 8.255 1.00 86.75 10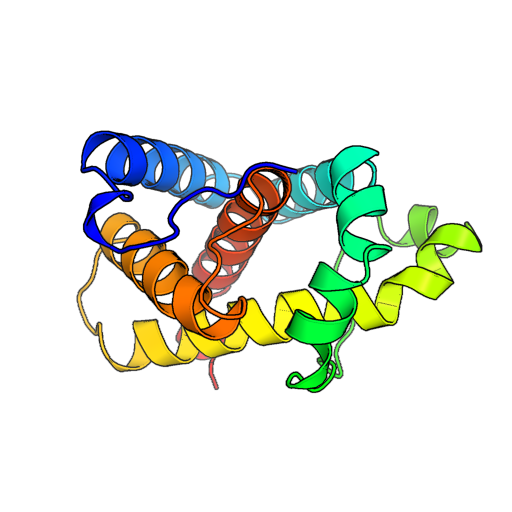6 VAL A N 1
ATOM 874 C CA . VAL A 1 106 ? -10.751 -7.167 9.041 1.00 86.75 106 VAL A CA 1
ATOM 875 C C . VAL A 1 106 ? -11.963 -8.075 9.258 1.00 86.75 106 VAL A C 1
ATOM 877 O O . VAL A 1 106 ? -12.631 -7.958 10.278 1.00 86.75 106 VAL A O 1
ATOM 880 N N . LYS A 1 107 ? -12.215 -9.042 8.361 1.00 82.31 107 LYS A N 1
ATOM 881 C CA . LYS A 1 107 ? -13.241 -10.083 8.570 1.00 82.31 107 LYS A CA 1
ATOM 882 C C . LYS A 1 107 ? -12.906 -11.025 9.727 1.00 82.31 107 LYS A C 1
ATOM 884 O O . LYS A 1 107 ? -13.812 -11.614 10.310 1.00 82.31 107 LYS A O 1
ATOM 889 N N . VAL A 1 108 ? -11.621 -11.194 10.037 1.00 81.31 108 VAL A N 1
ATOM 890 C CA . VAL A 1 108 ? -11.140 -12.072 11.114 1.00 81.31 108 VAL A CA 1
ATOM 891 C C . VAL A 1 108 ? -10.885 -11.283 12.404 1.00 81.31 108 VAL A C 1
ATOM 893 O O . VAL A 1 108 ? -11.113 -11.803 13.494 1.00 81.31 108 VAL A O 1
ATOM 896 N N . GLN A 1 109 ? -10.442 -10.027 12.304 1.00 71.31 109 GLN A N 1
ATOM 897 C CA . GLN A 1 109 ? -10.147 -9.152 13.441 1.00 71.31 109 GLN A CA 1
ATOM 898 C C . GLN A 1 109 ? -11.298 -8.188 13.749 1.00 71.31 109 GLN A C 1
ATOM 900 O O . GLN A 1 109 ? -11.214 -6.995 13.472 1.00 71.31 109 GLN A O 1
ATOM 905 N N . VAL A 1 110 ? -12.348 -8.715 14.379 1.00 56.31 110 VAL A N 1
ATOM 906 C CA . VAL A 1 110 ? -13.580 -7.973 14.708 1.00 56.31 110 VAL A CA 1
ATOM 907 C C . VAL A 1 110 ? -13.340 -6.783 15.662 1.00 56.31 110 VAL A C 1
ATOM 909 O O . VAL A 1 110 ? -14.059 -5.797 15.570 1.00 56.31 110 VAL A O 1
ATOM 912 N N . ASP A 1 111 ? -12.291 -6.823 16.498 1.00 61.72 111 ASP A N 1
ATOM 913 C CA . ASP A 1 111 ? -12.028 -5.815 17.548 1.00 61.72 111 ASP A CA 1
ATOM 914 C C . ASP A 1 111 ? -10.593 -5.234 17.531 1.00 61.72 111 ASP A C 1
ATOM 916 O O . ASP A 1 111 ? -10.141 -4.630 18.507 1.00 61.72 111 ASP A O 1
ATOM 920 N N . GLY A 1 112 ? -9.835 -5.440 16.449 1.00 64.94 112 GLY A N 1
ATOM 921 C CA . GLY A 1 112 ? -8.445 -4.975 16.352 1.00 64.94 112 GLY A CA 1
ATOM 922 C C . GLY A 1 112 ? -8.336 -3.455 16.188 1.00 64.94 112 GLY A C 1
ATOM 923 O O . GLY A 1 112 ? -9.053 -2.854 15.387 1.00 64.94 112 GLY A O 1
ATOM 924 N N . GLY A 1 113 ? -7.405 -2.816 16.905 1.00 72.81 113 GLY A N 1
ATOM 925 C CA . GLY A 1 113 ? -7.082 -1.406 16.664 1.00 72.81 113 GLY A CA 1
ATOM 926 C C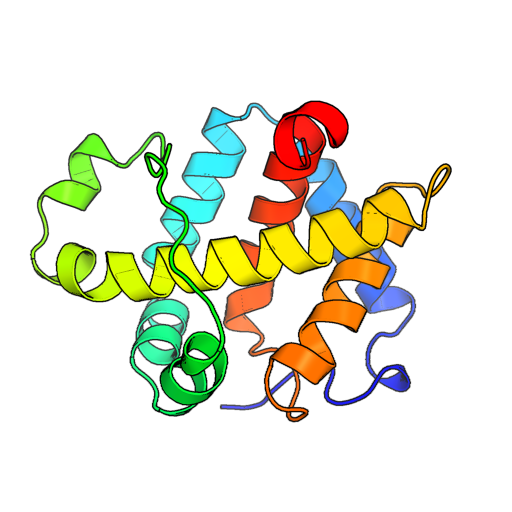 . GLY A 1 113 ? -6.378 -1.209 15.313 1.00 72.81 113 GLY A C 1
ATOM 927 O O . GLY A 1 113 ? -5.875 -2.159 14.716 1.00 72.81 113 GLY A O 1
ATOM 928 N N . ILE A 1 114 ? -6.250 0.038 14.839 1.00 74.94 114 ILE A N 1
ATOM 929 C CA . ILE A 1 114 ? -5.560 0.357 13.566 1.00 74.94 114 ILE A CA 1
ATOM 930 C C . ILE A 1 114 ? -4.150 -0.255 13.470 1.00 74.94 114 ILE A C 1
ATOM 932 O O . ILE A 1 114 ? -3.730 -0.699 12.401 1.00 74.94 114 ILE A O 1
ATOM 936 N N . LYS A 1 115 ? -3.444 -0.342 14.605 1.00 75.62 115 LYS A N 1
ATOM 937 C CA . LYS A 1 115 ? -2.130 -0.983 14.734 1.00 75.62 115 LYS A CA 1
ATOM 938 C C . LYS A 1 115 ? -2.175 -2.474 14.384 1.00 75.62 115 LYS A C 1
ATOM 940 O O . LYS A 1 115 ? -1.308 -2.948 13.650 1.00 75.62 115 LYS A O 1
ATOM 945 N N . ASP A 1 116 ? -3.177 -3.192 14.883 1.00 80.81 116 ASP A N 1
ATOM 946 C CA . ASP A 1 116 ? -3.325 -4.635 14.671 1.00 80.81 116 ASP A CA 1
ATOM 947 C C . ASP A 1 116 ? -3.705 -4.933 13.223 1.00 80.81 116 ASP A C 1
ATOM 949 O O . ASP A 1 116 ? -3.123 -5.830 12.610 1.00 80.81 116 ASP A O 1
ATOM 953 N N . ILE A 1 117 ? -4.576 -4.100 12.644 1.00 82.94 117 ILE A N 1
ATOM 954 C CA . ILE A 1 117 ? -4.968 -4.192 11.236 1.00 82.94 117 ILE A CA 1
ATOM 955 C C . ILE A 1 117 ? -3.756 -3.955 10.330 1.00 82.94 117 ILE A C 1
ATOM 957 O O . ILE A 1 117 ? -3.470 -4.782 9.467 1.00 82.94 117 ILE A O 1
ATOM 961 N N . ILE A 1 118 ? -2.996 -2.871 10.532 1.00 79.62 118 ILE A N 1
ATOM 962 C CA . ILE A 1 118 ? -1.800 -2.581 9.720 1.00 79.62 118 ILE A CA 1
ATOM 963 C C . ILE A 1 118 ? -0.788 -3.725 9.823 1.00 79.62 118 ILE A C 1
ATOM 965 O O . ILE A 1 118 ? -0.289 -4.196 8.798 1.00 79.62 118 ILE A O 1
ATOM 969 N N . LYS A 1 119 ? -0.522 -4.220 11.038 1.00 80.25 119 LYS A N 1
ATOM 970 C CA . LYS A 1 119 ? 0.382 -5.356 11.253 1.00 80.25 119 LYS A CA 1
ATOM 971 C C . LYS A 1 119 ? -0.091 -6.598 10.498 1.00 80.25 119 LYS A C 1
ATOM 973 O O . LYS A 1 119 ? 0.692 -7.204 9.768 1.00 80.25 119 LYS A O 1
ATOM 978 N N . ALA A 1 120 ? -1.353 -6.978 10.669 1.00 84.88 120 ALA A N 1
ATOM 979 C CA . ALA A 1 120 ? -1.912 -8.177 10.061 1.00 84.88 120 ALA A CA 1
ATOM 980 C C . ALA A 1 120 ? -1.964 -8.076 8.529 1.00 84.88 120 ALA A C 1
ATOM 982 O O . ALA A 1 120 ? -1.681 -9.060 7.849 1.00 84.88 120 ALA A O 1
ATOM 983 N N . VAL A 1 121 ? -2.224 -6.888 7.971 1.00 86.31 121 VAL A N 1
ATOM 984 C CA . VAL A 1 121 ? -2.165 -6.670 6.519 1.00 86.31 121 VAL A CA 1
ATOM 985 C C . VAL A 1 121 ? -0.745 -6.817 5.989 1.00 86.31 121 VAL A C 1
ATOM 987 O O . VAL A 1 121 ? -0.541 -7.495 4.986 1.00 86.31 121 VAL A O 1
ATOM 990 N N . LEU A 1 122 ? 0.251 -6.232 6.656 1.00 82.25 122 LEU A N 1
ATOM 991 C CA . LEU A 1 122 ? 1.650 -6.387 6.248 1.00 82.25 122 LEU A CA 1
ATOM 992 C C . LEU A 1 122 ? 2.082 -7.854 6.300 1.00 82.25 122 LEU A C 1
ATOM 994 O O . LEU A 1 122 ? 2.662 -8.345 5.333 1.00 82.25 122 LEU A O 1
ATOM 998 N N . LEU A 1 123 ? 1.729 -8.570 7.371 1.00 80.94 123 LEU A N 1
ATOM 999 C CA . LEU A 1 123 ? 1.986 -10.006 7.498 1.00 80.94 123 LEU A CA 1
ATOM 1000 C C . LEU A 1 123 ? 1.291 -10.816 6.402 1.00 80.94 123 LEU A C 1
ATOM 1002 O O . LEU A 1 123 ? 1.916 -11.688 5.807 1.00 80.94 123 LEU A O 1
ATOM 1006 N N . GLY A 1 124 ? 0.033 -10.501 6.090 1.00 81.38 124 GLY A N 1
ATOM 1007 C CA . GLY A 1 124 ? -0.715 -11.150 5.015 1.00 81.38 124 GLY A CA 1
ATOM 1008 C C . GLY A 1 124 ? -0.150 -10.859 3.623 1.00 81.38 124 GLY A C 1
ATOM 1009 O O . GLY A 1 124 ? -0.238 -11.704 2.734 1.00 81.38 124 GLY A O 1
ATOM 1010 N N . LEU A 1 125 ? 0.490 -9.702 3.425 1.00 81.75 125 LEU A N 1
ATOM 1011 C CA . LEU A 1 125 ? 1.123 -9.337 2.157 1.00 81.75 125 LEU A CA 1
ATOM 1012 C C . LEU A 1 125 ? 2.463 -10.049 1.922 1.00 81.75 125 LEU A C 1
ATOM 1014 O O . LEU A 1 125 ? 2.802 -10.298 0.767 1.00 81.75 125 LEU A O 1
ATOM 1018 N N . ILE A 1 126 ? 3.218 -10.420 2.962 1.00 77.12 126 ILE A N 1
ATOM 1019 C CA . ILE A 1 126 ? 4.519 -11.112 2.827 1.00 77.12 126 ILE A CA 1
ATOM 1020 C C . ILE A 1 126 ? 4.447 -12.412 2.006 1.00 77.12 126 ILE A C 1
ATOM 1022 O O . ILE A 1 126 ? 5.189 -12.521 1.022 1.00 77.12 126 ILE A O 1
ATOM 1026 N N . PRO A 1 127 ? 3.588 -13.401 2.342 1.00 71.12 127 PRO A N 1
ATOM 1027 C CA . PRO A 1 127 ? 3.507 -14.640 1.569 1.00 71.12 127 PRO A CA 1
ATOM 1028 C C . PRO A 1 127 ? 3.010 -14.367 0.148 1.00 71.12 127 PRO A C 1
ATOM 1030 O O . PRO A 1 127 ? 3.458 -14.994 -0.811 1.00 71.12 127 PRO A O 1
ATOM 1033 N N . VAL A 1 128 ? 2.138 -13.370 0.002 1.00 69.94 128 VAL A N 1
ATOM 1034 C CA . VAL A 1 128 ? 1.578 -12.950 -1.277 1.00 69.94 128 VAL A CA 1
ATOM 1035 C C . VAL A 1 128 ? 2.634 -12.301 -2.186 1.00 69.94 128 VAL A C 1
ATOM 1037 O O . VAL A 1 128 ? 2.613 -12.505 -3.398 1.00 69.94 128 VAL A O 1
ATOM 1040 N N . LEU A 1 129 ? 3.611 -11.591 -1.619 1.00 66.25 129 LEU A N 1
ATOM 1041 C CA . LEU A 1 129 ? 4.737 -10.957 -2.320 1.00 66.25 129 LEU A CA 1
ATOM 1042 C C . LEU A 1 129 ? 5.833 -11.950 -2.763 1.00 66.25 129 LEU A C 1
ATOM 1044 O O . LEU A 1 129 ? 6.935 -11.544 -3.142 1.00 66.25 129 LEU A O 1
ATOM 1048 N N . GLY A 1 130 ? 5.524 -13.252 -2.767 1.00 58.72 130 GLY A N 1
ATOM 1049 C CA . GLY A 1 130 ? 6.396 -14.316 -3.262 1.00 58.72 130 GLY A CA 1
ATOM 1050 C C . GLY A 1 130 ? 7.423 -14.802 -2.240 1.00 58.72 130 GLY A C 1
ATOM 1051 O O . GLY A 1 130 ? 8.480 -15.285 -2.639 1.00 58.72 130 GLY A O 1
ATOM 1052 N N . GLY A 1 131 ? 7.153 -14.629 -0.940 1.00 59.88 131 GLY A N 1
ATOM 1053 C CA . GLY A 1 131 ? 7.997 -15.138 0.152 1.00 59.88 131 GLY A CA 1
ATOM 1054 C C . GLY A 1 131 ? 9.367 -14.460 0.297 1.00 59.88 131 GLY A C 1
ATOM 1055 O O . GLY A 1 131 ? 10.159 -14.865 1.137 1.00 59.88 131 GLY A O 1
ATOM 1056 N N . GLY A 1 132 ? 9.652 -13.428 -0.504 1.00 67.94 132 GLY A N 1
ATOM 1057 C CA . GLY A 1 132 ? 10.904 -12.661 -0.490 1.00 67.94 132 GLY A CA 1
ATOM 1058 C C . GLY A 1 132 ? 10.727 -11.229 0.017 1.00 67.94 132 GLY A C 1
ATOM 1059 O O . GLY A 1 132 ? 11.349 -10.317 -0.533 1.00 67.94 132 GLY A O 1
ATOM 1060 N N . GLY A 1 133 ? 9.801 -11.028 0.957 1.00 75.69 133 GLY A N 1
ATOM 1061 C CA . GLY A 1 133 ? 9.546 -9.759 1.637 1.00 75.69 133 GLY A CA 1
ATOM 1062 C C . GLY A 1 133 ? 8.943 -8.632 0.790 1.00 75.69 133 GLY A C 1
ATOM 1063 O O . GLY A 1 133 ? 8.784 -8.715 -0.436 1.00 75.69 133 GLY A O 1
ATOM 1064 N N . ILE A 1 134 ? 8.623 -7.538 1.476 1.00 82.69 134 ILE A N 1
ATOM 1065 C CA . ILE A 1 134 ? 8.061 -6.303 0.933 1.00 82.69 134 ILE A CA 1
ATOM 1066 C C . ILE A 1 134 ? 9.186 -5.398 0.434 1.00 82.69 134 ILE A C 1
ATOM 1068 O O . ILE A 1 134 ? 10.163 -5.138 1.131 1.00 82.69 134 ILE A O 1
ATOM 1072 N N . ALA A 1 135 ? 9.065 -4.889 -0.792 1.00 84.88 135 ALA A N 1
ATOM 1073 C CA . ALA A 1 135 ? 9.971 -3.844 -1.252 1.00 84.88 135 ALA A CA 1
ATOM 1074 C C . ALA A 1 135 ? 9.760 -2.580 -0.391 1.00 84.88 135 ALA A C 1
ATOM 1076 O O . ALA A 1 135 ? 8.623 -2.111 -0.333 1.00 84.88 135 ALA A O 1
ATOM 1077 N N . PRO A 1 136 ? 10.801 -2.000 0.241 1.00 85.81 136 PRO A N 1
ATOM 1078 C CA . PRO A 1 136 ? 10.643 -0.853 1.140 1.00 85.81 136 PRO A CA 1
ATOM 1079 C C . PRO A 1 136 ? 9.872 0.309 0.511 1.00 85.81 136 PRO A C 1
ATOM 1081 O O . PRO A 1 136 ? 9.053 0.946 1.163 1.00 85.81 136 PRO A O 1
ATOM 1084 N N . VAL A 1 137 ? 10.081 0.527 -0.788 1.00 88.12 137 VAL A N 1
ATOM 1085 C CA . VAL A 1 137 ? 9.410 1.578 -1.558 1.00 88.12 137 VAL A CA 1
ATOM 1086 C C . VAL A 1 137 ? 7.887 1.420 -1.634 1.00 88.12 137 VAL A C 1
ATOM 1088 O O . VAL A 1 137 ? 7.182 2.397 -1.853 1.00 88.12 137 VAL A O 1
ATOM 1091 N N . LEU A 1 138 ? 7.354 0.212 -1.428 1.00 88.31 138 LEU A N 1
ATOM 1092 C CA . LEU A 1 138 ? 5.911 -0.015 -1.380 1.00 88.31 138 LEU A CA 1
ATOM 1093 C C . LEU A 1 138 ? 5.285 0.389 -0.048 1.00 88.31 138 LEU A C 1
ATOM 1095 O O . LEU A 1 138 ? 4.082 0.638 -0.020 1.00 88.31 138 LEU A O 1
ATOM 1099 N N . LEU A 1 139 ? 6.055 0.422 1.046 1.00 88.38 139 LEU A N 1
ATOM 1100 C CA . LEU A 1 139 ? 5.497 0.616 2.386 1.00 88.38 139 LEU A CA 1
ATOM 1101 C C . LEU A 1 139 ? 4.702 1.920 2.515 1.00 88.38 139 LEU A C 1
ATOM 1103 O O . LEU A 1 139 ? 3.556 1.830 2.952 1.00 88.38 139 LEU A O 1
ATOM 1107 N N . PRO A 1 140 ? 5.202 3.091 2.072 1.00 89.56 140 PRO A N 1
ATOM 1108 C CA . PRO A 1 140 ? 4.431 4.333 2.137 1.00 89.56 140 PRO A CA 1
ATOM 1109 C C . PRO A 1 140 ? 3.075 4.227 1.427 1.00 89.56 140 PRO A C 1
ATOM 1111 O O . PRO A 1 140 ? 2.048 4.635 1.967 1.00 89.56 140 PRO A O 1
ATOM 1114 N N . PHE A 1 141 ? 3.052 3.615 0.239 1.00 90.88 141 PHE A N 1
ATOM 1115 C CA . PHE A 1 141 ? 1.821 3.417 -0.524 1.00 90.88 141 PHE A CA 1
ATOM 1116 C C . PHE A 1 141 ? 0.865 2.436 0.166 1.00 90.88 141 PHE A C 1
ATOM 1118 O O . PHE A 1 141 ? -0.332 2.702 0.235 1.00 90.88 141 PHE A O 1
ATOM 1125 N N . ILE A 1 142 ? 1.376 1.317 0.692 1.00 90.19 142 ILE A N 1
ATOM 1126 C CA . ILE A 1 142 ? 0.576 0.320 1.419 1.00 90.19 142 ILE A CA 1
ATOM 1127 C C . ILE A 1 142 ? -0.084 0.963 2.642 1.00 90.19 142 ILE A C 1
ATOM 1129 O O . ILE A 1 142 ? -1.292 0.828 2.811 1.00 90.19 142 ILE A O 1
ATOM 1133 N N . ILE A 1 143 ? 0.679 1.697 3.457 1.00 89.56 143 ILE A N 1
ATOM 1134 C CA . ILE A 1 143 ? 0.171 2.364 4.665 1.00 89.56 143 ILE A CA 1
ATOM 1135 C C . ILE A 1 143 ? -0.904 3.389 4.295 1.00 89.56 143 ILE A C 1
ATOM 1137 O O . ILE A 1 143 ? -1.993 3.368 4.866 1.00 89.56 143 ILE A O 1
ATOM 1141 N N . ALA A 1 144 ? -0.630 4.249 3.310 1.00 89.62 144 ALA A N 1
ATOM 1142 C CA . ALA A 1 144 ? -1.581 5.264 2.868 1.00 89.62 144 ALA A CA 1
ATOM 1143 C C . ALA A 1 144 ? -2.863 4.641 2.308 1.00 89.62 144 ALA A C 1
ATOM 1145 O O . ALA A 1 144 ? -3.965 5.106 2.601 1.00 89.62 144 ALA A O 1
ATOM 1146 N N . TYR A 1 145 ? -2.740 3.554 1.546 1.00 90.88 145 TYR A N 1
ATOM 1147 C CA . TYR A 1 145 ? -3.906 2.882 1.002 1.00 90.88 145 TYR A CA 1
ATOM 1148 C C . TYR A 1 145 ? -4.723 2.183 2.096 1.00 90.88 145 TYR A C 1
ATOM 1150 O O . TYR A 1 145 ? -5.939 2.342 2.106 1.00 90.88 145 TYR A O 1
ATOM 1158 N N . ILE A 1 146 ? -4.094 1.513 3.070 1.00 89.50 146 ILE A N 1
ATOM 1159 C CA . ILE A 1 146 ? -4.794 0.954 4.243 1.00 89.50 146 ILE A CA 1
ATOM 1160 C C . ILE A 1 146 ? -5.521 2.059 5.020 1.00 89.50 146 ILE A C 1
ATOM 1162 O O . ILE A 1 146 ? -6.692 1.893 5.356 1.00 89.50 146 ILE A O 1
ATOM 1166 N N . ALA A 1 147 ? -4.868 3.200 5.259 1.00 87.69 147 ALA A N 1
ATOM 1167 C CA . ALA A 1 147 ? -5.490 4.346 5.920 1.00 87.69 147 ALA A CA 1
ATOM 1168 C C . ALA A 1 147 ? -6.727 4.839 5.150 1.00 87.69 147 ALA A C 1
ATOM 1170 O O . ALA A 1 147 ? -7.763 5.102 5.760 1.00 87.69 147 ALA A O 1
ATOM 1171 N N . LYS A 1 148 ? -6.661 4.887 3.809 1.00 88.88 148 LYS A N 1
ATOM 1172 C CA . LYS A 1 148 ? -7.819 5.201 2.959 1.00 88.88 148 LYS A CA 1
ATOM 1173 C C . LYS A 1 148 ? -8.943 4.171 3.109 1.00 88.88 148 LYS A C 1
ATOM 1175 O O . LYS A 1 148 ? -10.098 4.559 3.257 1.00 88.88 148 LYS A O 1
ATOM 1180 N N . LEU A 1 149 ? -8.627 2.874 3.091 1.00 88.50 149 LEU A N 1
ATOM 1181 C CA . LEU A 1 149 ? -9.630 1.812 3.250 1.00 88.50 149 LEU A CA 1
ATOM 1182 C C . LEU A 1 149 ? -10.334 1.896 4.612 1.00 88.50 149 LEU A C 1
ATOM 1184 O O . LEU A 1 149 ? -11.555 1.801 4.680 1.00 88.50 149 LEU A O 1
ATOM 1188 N N . LEU A 1 150 ? -9.578 2.141 5.684 1.00 85.62 150 LEU A N 1
ATOM 1189 C CA . LEU A 1 150 ? -10.133 2.343 7.024 1.00 85.62 150 LEU A CA 1
ATOM 1190 C C . LEU A 1 150 ? -11.018 3.587 7.093 1.00 85.62 150 LEU A C 1
ATOM 1192 O O . LEU A 1 150 ? -12.113 3.524 7.648 1.00 85.62 150 LEU A O 1
ATOM 1196 N N . LYS A 1 151 ? -10.575 4.698 6.493 1.00 85.94 151 LYS A N 1
ATOM 1197 C CA . LYS A 1 151 ? -11.341 5.948 6.448 1.00 85.94 151 LYS A CA 1
ATOM 1198 C C . LYS A 1 151 ? -12.683 5.782 5.733 1.00 85.94 151 LYS A C 1
ATOM 1200 O O . LYS A 1 151 ? -13.676 6.357 6.166 1.00 85.94 151 LYS A O 1
ATOM 1205 N N . ASN A 1 152 ? -12.711 4.969 4.679 1.00 86.38 152 ASN A N 1
ATOM 1206 C CA . ASN A 1 152 ? -13.920 4.680 3.909 1.00 86.38 152 ASN A CA 1
ATOM 1207 C C . ASN A 1 152 ? -14.852 3.669 4.603 1.00 86.38 152 ASN A C 1
ATOM 1209 O O . ASN A 1 152 ? -15.966 3.454 4.131 1.00 86.38 152 ASN A O 1
ATOM 1213 N N . GLY A 1 153 ? -14.423 3.084 5.726 1.00 83.69 153 GLY A N 1
ATOM 1214 C CA . GLY A 1 153 ? -15.169 2.089 6.489 1.00 83.69 153 GLY A CA 1
ATOM 1215 C C . GLY A 1 153 ? -14.971 0.673 5.947 1.00 83.69 153 GLY A C 1
ATOM 1216 O O . GLY A 1 153 ? -15.208 0.401 4.770 1.00 83.69 153 GLY A O 1
ATOM 1217 N N . ALA A 1 154 ? -14.573 -0.252 6.826 1.00 81.69 154 ALA A N 1
ATOM 1218 C CA . ALA A 1 154 ? -14.284 -1.639 6.456 1.00 81.69 154 ALA A CA 1
ATOM 1219 C C . ALA A 1 154 ? -15.484 -2.331 5.785 1.00 81.69 154 ALA A C 1
ATOM 1221 O O . ALA A 1 154 ? -15.308 -2.967 4.749 1.00 81.69 154 ALA A O 1
ATOM 1222 N N . ASP A 1 155 ? -16.700 -2.135 6.307 1.00 81.12 155 ASP A N 1
ATOM 1223 C CA . ASP A 1 155 ? -17.919 -2.730 5.744 1.00 81.12 155 ASP A CA 1
ATOM 1224 C C . ASP A 1 155 ? -18.199 -2.240 4.321 1.00 81.12 155 ASP A C 1
ATOM 1226 O O . ASP A 1 155 ? -18.510 -3.037 3.444 1.00 81.12 155 ASP A O 1
ATOM 1230 N N . ALA A 1 156 ? -18.037 -0.941 4.057 1.00 84.06 156 ALA A N 1
ATOM 1231 C CA . ALA A 1 156 ? -18.268 -0.375 2.728 1.00 84.06 156 ALA A CA 1
ATOM 1232 C C . ALA A 1 156 ? -17.200 -0.817 1.715 1.00 84.06 156 ALA A C 1
ATOM 1234 O O . ALA A 1 156 ? -17.485 -0.982 0.531 1.00 84.06 156 ALA A O 1
ATOM 1235 N N . VAL A 1 157 ? -15.962 -1.007 2.176 1.00 85.31 157 VAL A N 1
ATOM 1236 C CA . VAL A 1 157 ? -14.832 -1.432 1.341 1.00 85.31 157 VAL A CA 1
ATOM 1237 C C . VAL A 1 157 ? -14.870 -2.930 1.027 1.00 85.31 157 VAL A C 1
ATOM 1239 O O . VAL A 1 157 ? -14.431 -3.322 -0.059 1.00 85.31 157 VAL A O 1
ATOM 1242 N N . CYS A 1 158 ? -15.337 -3.750 1.972 1.00 85.31 158 CYS A N 1
ATOM 1243 C CA . CYS A 1 158 ? -15.242 -5.213 1.938 1.00 85.31 158 CYS A CA 1
ATOM 1244 C C . CYS A 1 158 ? -16.567 -5.949 1.685 1.00 85.31 158 CYS A C 1
ATOM 1246 O O . CYS A 1 158 ? -16.575 -7.189 1.755 1.00 85.31 158 CYS A O 1
ATOM 1248 N N . ALA A 1 159 ? -17.642 -5.197 1.421 1.00 78.06 159 ALA A N 1
ATOM 1249 C CA . ALA A 1 159 ? -18.927 -5.694 0.933 1.00 78.06 159 ALA A CA 1
ATOM 1250 C C . ALA A 1 159 ? -18.832 -6.331 -0.462 1.00 78.06 159 ALA A C 1
ATOM 1252 O O . ALA A 1 159 ? -17.976 -5.904 -1.272 1.00 78.06 159 ALA A O 1
#

Sequence (159 aa):
METLFNSEDQITEEWINYLALEGAALAENSEEYIDRYMNRELENPLFIDFLESEKSAKFLANFEEETGELNFSFAETLLITPRFRIRLPKLRKLKSAIKKVFCDVVKVQVDGGIKDIIKAVLLGLIPVLGGGGIAPVLLPFIIAYIAKLLKNGADAVCA

Secondary structure (DSSP, 8-state):
---B-SSGGGS-HHHHHHHHHHHHHHHHS-HHHHHHHHHHHHT-HHHHHHHHSHHHHHHHTT-PPP-S----TTHHHHTT-HHHHHHHHHHHHHHHHHHHHHHHHHHH-TT--HHHHHHHHHHHHHHHTTSS-B-GGGHHHHHHHHHHHHHT-HHHHH-

Radius of gyration: 14.84 Å; chains: 1; bounding box: 36×31×39 Å

Foldseek 3Di:
DAFACLDLVSCDPVNLVVLLVLLVVLLPDDLLSLLVQLVVLVVPVVSLVVLVDPLLVVLLVPFDFPPDDPPRPCCVVLVPDPSSVVSNRSVRSVLRLLLVQLLVQCVVCVPDDSSSSLSSSLVSVCVSSVSRHHDPSCSSNSSSSSSSCVSCPSVVSND